Protein AF-A0AAW1S5P2-F1 (afdb_monomer)

Foldseek 3Di:
DVVVVVVCVVVVHDPVVDDDDPLQEDQDDPVCPVPPPDDDDPDDPDDDDRQDLVNSLVSLVVVVVVVCVVVVVDPDDDDDHAQSSQVSVQCVQVVPDDDDGQPVQWWWDKDWDQDPVRDTHDIDTDADPVRDTTTDHDD

Mean predicted aligned error: 8.78 Å

Radius of gyration: 16.58 Å; Cα contacts (8 Å, |Δi|>4): 132; chains: 1; bounding box: 36×37×50 Å

Secondary structure (DSSP, 8-state):
-HHHHHHHHHTT--GGG----GGGSPP--GGGTTT--PPPPSS-----PPPPHHHHHHHHHHHHHHHHHHTTTSS-------HHHHHHHHHHH-TT-------TT-B--EE--B-TTS-B---EEPBPTTS-BS-B---

InterPro domains:
  IPR013078 Histidine phosphatase superfamily, clade-1 [PF00300] (41-94)
  IPR029033 Histidine phosphatase superfamily [G3DSA:3.40.50.1240] (1-127)
  IPR029033 Histidine phosphatase superfamily [SSF53254] (1-112)

Sequence (139 aa):
MQTALVIVRALSLPASVIEVDWSVCEVLSERFLAGSGRPAPQGSAAEWIPETLEDAHARYAAALEAIADRHAGCSCILVVTHGECVRRAVTRLEPRALVYEVRHCGWVAARREREPHGGWGLWQLGQAPDGACCISWAV

Solvent-accessible surface area (backbone atoms only — not comparable to full-atom values): 9107 Å² total; per-residue (Å²): 109,71,68,56,54,53,51,33,56,76,68,71,48,66,78,86,75,67,80,90,66,77,60,52,54,68,75,54,45,84,85,53,68,86,76,59,87,68,80,72,79,87,88,63,100,60,80,85,72,67,57,48,72,66,59,45,47,54,42,31,56,54,38,56,50,52,54,51,58,77,46,62,89,50,96,74,87,86,88,85,67,38,49,68,53,56,47,42,59,49,38,74,75,38,75,83,59,87,74,73,88,57,55,88,79,44,45,68,51,72,48,62,49,76,38,98,89,73,4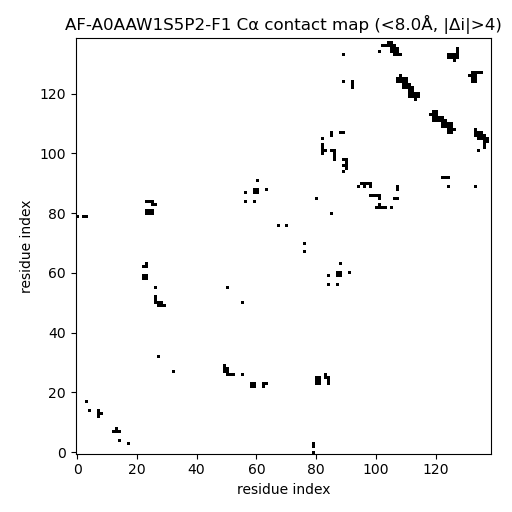6,76,47,72,74,41,75,36,67,40,97,87,68,47,80,36,69,50,63,86,131

Structure (mmCIF, N/CA/C/O backbone):
data_AF-A0AAW1S5P2-F1
#
_entry.id   AF-A0AAW1S5P2-F1
#
loop_
_atom_site.group_PDB
_atom_site.id
_atom_site.type_symbol
_atom_site.label_atom_id
_atom_site.label_alt_id
_atom_site.label_comp_id
_atom_site.label_asym_id
_atom_site.label_entity_id
_atom_site.label_seq_id
_atom_site.pdbx_PDB_ins_code
_atom_site.Cartn_x
_atom_site.Cartn_y
_atom_site.Cartn_z
_atom_site.occupancy
_atom_site.B_iso_or_equiv
_atom_site.auth_seq_id
_atom_site.auth_comp_id
_atom_site.auth_asym_id
_atom_site.auth_atom_id
_atom_site.pdbx_PDB_model_num
ATOM 1 N N . MET A 1 1 ? -9.462 3.598 -10.333 1.00 78.62 1 MET A N 1
ATOM 2 C CA . MET A 1 1 ? -10.633 4.489 -10.119 1.00 78.62 1 MET A CA 1
ATOM 3 C C . MET A 1 1 ? -11.942 3.725 -9.915 1.00 78.62 1 MET A C 1
ATOM 5 O O . MET A 1 1 ? -12.551 3.916 -8.873 1.00 78.62 1 MET A O 1
ATOM 9 N N . GLN A 1 2 ? -12.373 2.842 -10.830 1.00 86.19 2 GLN A N 1
ATOM 10 C CA . GLN A 1 2 ? -13.648 2.107 -10.683 1.00 86.19 2 GLN A CA 1
ATOM 11 C C . GLN A 1 2 ? -13.767 1.335 -9.355 1.00 86.19 2 GLN A C 1
ATOM 13 O O . GLN A 1 2 ? -14.768 1.486 -8.661 1.00 86.19 2 GLN A O 1
ATOM 18 N N . THR A 1 3 ? -12.726 0.600 -8.948 1.00 86.94 3 THR A N 1
ATOM 19 C CA . THR A 1 3 ? -12.701 -0.133 -7.668 1.00 86.94 3 THR A CA 1
ATOM 20 C C . THR A 1 3 ? -12.926 0.781 -6.459 1.00 86.94 3 THR A C 1
ATOM 22 O O . THR A 1 3 ? -13.739 0.466 -5.598 1.00 86.94 3 THR A O 1
ATOM 25 N N . ALA A 1 4 ? -12.281 1.953 -6.422 1.00 86.88 4 ALA A N 1
ATOM 26 C CA . ALA A 1 4 ? -12.450 2.918 -5.333 1.00 86.88 4 ALA A CA 1
ATOM 27 C C . ALA A 1 4 ? -13.894 3.444 -5.247 1.00 86.88 4 ALA A C 1
ATOM 29 O O . ALA A 1 4 ? -14.455 3.526 -4.159 1.00 86.88 4 ALA A O 1
ATOM 30 N N . LEU A 1 5 ? -14.527 3.727 -6.392 1.00 88.12 5 LEU A N 1
ATOM 31 C CA . LEU A 1 5 ? -15.925 4.168 -6.437 1.00 88.12 5 LEU A CA 1
ATOM 32 C C . LEU A 1 5 ? -16.893 3.090 -5.936 1.00 88.12 5 LEU A C 1
ATOM 34 O O . LEU A 1 5 ? -17.856 3.415 -5.242 1.00 88.12 5 LEU A O 1
ATOM 38 N N . VAL A 1 6 ? -16.648 1.820 -6.271 1.00 90.69 6 VAL A N 1
ATOM 39 C CA . VAL A 1 6 ? -17.455 0.695 -5.769 1.00 90.69 6 VAL A CA 1
ATOM 40 C C . VAL A 1 6 ? -17.334 0.582 -4.251 1.00 90.69 6 VAL A C 1
ATOM 42 O O . VAL A 1 6 ? -18.355 0.480 -3.577 1.00 90.69 6 VAL A O 1
ATOM 45 N N . ILE A 1 7 ? -16.118 0.673 -3.705 1.00 88.19 7 ILE A N 1
ATOM 46 C CA . ILE A 1 7 ? -15.879 0.594 -2.256 1.00 88.19 7 ILE A CA 1
ATOM 47 C C . ILE A 1 7 ? -16.556 1.754 -1.522 1.00 88.19 7 ILE A C 1
ATOM 49 O O . ILE A 1 7 ? -17.282 1.529 -0.559 1.00 88.19 7 ILE A O 1
ATOM 53 N N . VAL A 1 8 ? -16.376 2.989 -1.996 1.00 90.44 8 VAL A N 1
ATOM 54 C CA . VAL A 1 8 ? -16.996 4.177 -1.389 1.00 90.44 8 VAL A CA 1
ATOM 55 C C . VAL A 1 8 ? -18.519 4.061 -1.375 1.00 90.44 8 VAL A C 1
ATOM 57 O O . VAL A 1 8 ? -19.141 4.338 -0.351 1.00 90.44 8 VAL A O 1
ATOM 60 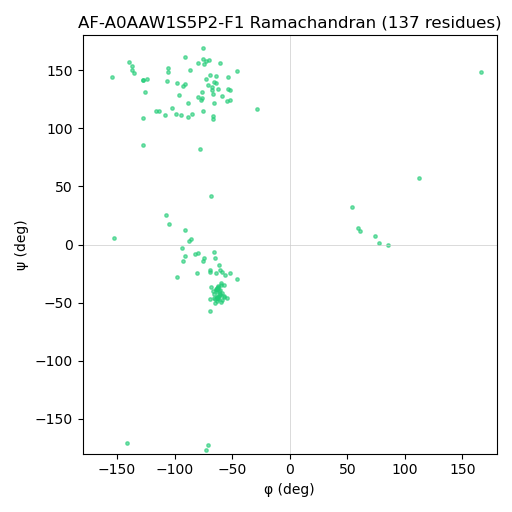N N . ARG A 1 9 ? -19.124 3.572 -2.466 1.00 91.25 9 ARG A N 1
ATOM 61 C CA . ARG A 1 9 ? -20.567 3.293 -2.519 1.00 91.25 9 ARG A CA 1
ATOM 62 C C . ARG A 1 9 ? -20.982 2.202 -1.535 1.00 91.25 9 ARG A C 1
ATOM 64 O O . ARG A 1 9 ? -21.959 2.391 -0.820 1.00 91.25 9 ARG A O 1
ATOM 71 N N . ALA A 1 10 ? -20.247 1.092 -1.476 1.00 91.44 10 ALA A N 1
ATOM 72 C CA . ALA A 1 10 ? -20.543 -0.017 -0.569 1.00 91.44 10 ALA A CA 1
ATOM 73 C C . ALA A 1 10 ? -20.463 0.398 0.910 1.00 91.44 10 ALA A C 1
ATOM 75 O O . ALA A 1 10 ? -21.271 -0.046 1.720 1.00 91.44 10 ALA A O 1
ATOM 76 N N . LEU A 1 11 ? -19.531 1.291 1.251 1.00 89.56 11 LEU A N 1
ATOM 77 C CA . LEU A 1 11 ? -19.353 1.827 2.603 1.00 89.56 11 LEU A CA 1
ATOM 78 C C . LEU A 1 11 ? -20.223 3.058 2.897 1.00 89.56 11 LEU A C 1
ATOM 80 O O . LEU A 1 11 ? -20.118 3.627 3.979 1.00 89.56 11 LEU A O 1
ATOM 84 N N . SER A 1 12 ? -21.077 3.481 1.956 1.00 93.25 12 SER A N 1
ATOM 85 C CA . SER A 1 12 ? -21.913 4.686 2.086 1.00 93.25 12 SER A CA 1
ATOM 86 C C . SER A 1 12 ? -21.111 5.956 2.414 1.00 93.25 12 SER A C 1
ATOM 88 O O . SER A 1 12 ? -21.589 6.853 3.107 1.00 93.25 12 SER A O 1
ATOM 90 N N . LEU A 1 13 ? -19.878 6.035 1.910 1.00 87.88 13 LEU A N 1
ATOM 91 C CA . LEU A 1 13 ? -19.004 7.193 2.060 1.00 87.88 13 LEU A CA 1
ATOM 92 C C . LEU A 1 13 ? -19.272 8.216 0.939 1.00 87.88 13 LEU A C 1
ATOM 94 O O . LEU A 1 13 ? -19.648 7.834 -0.174 1.00 87.88 13 LEU A O 1
ATOM 98 N N . PRO A 1 14 ? -19.071 9.524 1.180 1.00 87.19 14 PRO A N 1
ATOM 99 C CA . PRO A 1 14 ? -19.217 10.521 0.128 1.00 87.19 14 PRO A CA 1
ATOM 100 C C . PRO A 1 14 ? -18.042 10.445 -0.854 1.00 87.19 14 PRO A C 1
ATOM 102 O O . PRO A 1 14 ? -16.900 10.268 -0.449 1.00 87.19 14 PRO A O 1
ATOM 105 N N . ALA A 1 15 ? -18.287 10.643 -2.152 1.00 81.69 15 ALA A N 1
ATOM 106 C CA . ALA A 1 15 ? -17.230 10.582 -3.173 1.00 81.69 15 ALA A CA 1
ATOM 107 C C . ALA A 1 15 ? -16.101 11.612 -2.964 1.00 81.69 15 ALA A C 1
ATOM 109 O O . ALA A 1 15 ? -14.987 11.400 -3.434 1.00 81.69 15 ALA A O 1
ATOM 110 N N . SER A 1 16 ? -16.370 12.695 -2.227 1.00 82.50 16 SER A N 1
ATOM 111 C CA . SER A 1 16 ? -15.391 13.726 -1.867 1.00 82.50 16 SER A CA 1
ATOM 112 C C . SER A 1 16 ? -14.257 13.230 -0.967 1.00 82.50 16 SER A C 1
ATOM 114 O O . SER A 1 16 ? -13.294 13.961 -0.777 1.00 82.50 16 SER A O 1
ATOM 116 N N . VAL A 1 17 ? -14.352 12.019 -0.403 1.00 88.75 17 VAL A N 1
ATOM 117 C CA . VAL A 1 17 ? -13.258 11.409 0.377 1.00 88.75 17 VAL A CA 1
ATOM 118 C C . VAL A 1 17 ? -12.174 10.784 -0.502 1.00 88.75 17 VAL A C 1
ATOM 120 O O . VAL A 1 17 ? -11.161 10.329 0.019 1.00 88.75 17 VAL A O 1
ATOM 123 N N . ILE A 1 18 ? -12.387 10.710 -1.820 1.00 89.31 18 ILE A N 1
ATOM 124 C CA . ILE A 1 18 ? -11.416 10.132 -2.748 1.00 89.31 18 ILE A CA 1
ATOM 125 C C . ILE A 1 18 ? -10.397 11.203 -3.143 1.00 89.31 18 ILE A C 1
ATOM 127 O O . ILE A 1 18 ? -10.716 12.133 -3.883 1.00 89.31 18 ILE A O 1
ATOM 131 N N . GLU A 1 19 ? -9.153 11.016 -2.710 1.00 91.94 19 GLU A N 1
ATOM 132 C CA . GLU A 1 19 ? -7.980 11.727 -3.223 1.00 91.94 19 GLU A CA 1
ATOM 133 C C . GLU A 1 19 ? -7.267 10.856 -4.270 1.00 91.94 19 GLU A C 1
ATOM 135 O O . GLU A 1 19 ? -7.151 9.638 -4.111 1.00 91.94 19 GLU A O 1
ATOM 140 N N . VAL A 1 20 ? -6.800 11.469 -5.362 1.00 89.62 20 VAL A N 1
ATOM 141 C CA . VAL A 1 20 ? -6.005 10.782 -6.390 1.00 89.62 20 VAL A CA 1
ATOM 142 C C . VAL A 1 20 ? -4.539 11.146 -6.207 1.00 89.62 20 VAL A C 1
ATOM 144 O O . VAL A 1 20 ? -4.164 12.301 -6.396 1.00 89.62 20 VAL A O 1
ATOM 147 N N . ASP A 1 21 ? -3.710 10.146 -5.912 1.00 89.19 21 ASP A N 1
ATOM 148 C CA . ASP A 1 21 ? -2.259 10.295 -5.822 1.00 89.19 21 ASP A CA 1
ATOM 149 C C . ASP A 1 21 ? -1.568 9.495 -6.940 1.00 89.19 21 ASP A C 1
ATOM 151 O O . ASP A 1 21 ? -1.634 8.265 -7.004 1.00 89.19 21 ASP A O 1
ATOM 155 N N . TRP A 1 22 ? -0.895 10.201 -7.852 1.00 86.81 22 TRP A N 1
ATOM 156 C CA . TRP A 1 22 ? -0.225 9.596 -9.008 1.00 86.81 22 TRP A CA 1
ATOM 157 C C . TRP A 1 22 ? 1.076 8.864 -8.654 1.00 86.81 22 TRP A C 1
ATOM 159 O O . TRP A 1 22 ? 1.638 8.155 -9.497 1.00 86.81 22 TRP A O 1
ATOM 169 N N . SER A 1 23 ? 1.578 9.039 -7.429 1.00 87.50 23 SER A N 1
ATOM 170 C CA . SER A 1 23 ? 2.794 8.382 -6.948 1.00 87.50 23 SER A CA 1
ATOM 171 C C . SER A 1 23 ? 2.582 6.902 -6.614 1.00 87.50 23 SER A C 1
ATOM 173 O O . SER A 1 23 ? 3.556 6.156 -6.557 1.00 87.50 23 SER A O 1
ATOM 175 N N . VAL A 1 24 ? 1.331 6.438 -6.512 1.00 87.69 24 VAL A N 1
ATOM 176 C CA . VAL A 1 24 ? 0.973 5.017 -6.340 1.00 87.69 24 VAL A CA 1
ATOM 177 C C . VAL A 1 24 ? 0.417 4.378 -7.621 1.00 87.69 24 VAL A C 1
ATOM 179 O O . VAL A 1 24 ? -0.219 3.330 -7.568 1.00 87.69 24 VAL A O 1
ATOM 182 N N . CYS A 1 25 ? 0.624 4.982 -8.794 1.00 85.44 25 CYS A N 1
ATOM 183 C CA . CYS A 1 25 ? 0.199 4.395 -10.071 1.00 85.44 25 CYS A CA 1
ATOM 184 C C . CYS A 1 25 ? 1.097 3.238 -10.538 1.00 85.44 25 CYS A C 1
ATOM 186 O O . CYS A 1 25 ? 2.258 3.144 -10.130 1.00 85.44 25 CYS A O 1
ATOM 188 N N . GLU A 1 26 ? 0.558 2.396 -11.430 1.00 81.62 26 GLU A N 1
ATOM 189 C CA . GLU A 1 26 ? 1.263 1.290 -12.099 1.00 81.62 26 GLU A CA 1
ATOM 190 C C . GLU A 1 26 ? 2.634 1.726 -12.632 1.00 81.62 26 GLU A C 1
ATOM 192 O O . GLU A 1 26 ? 2.825 2.886 -13.019 1.00 81.62 26 GLU A O 1
ATOM 197 N N . VAL A 1 27 ? 3.566 0.774 -12.666 1.00 77.62 27 VAL A N 1
ATOM 198 C CA . VAL A 1 27 ? 4.851 0.922 -13.348 1.00 77.62 27 VAL A CA 1
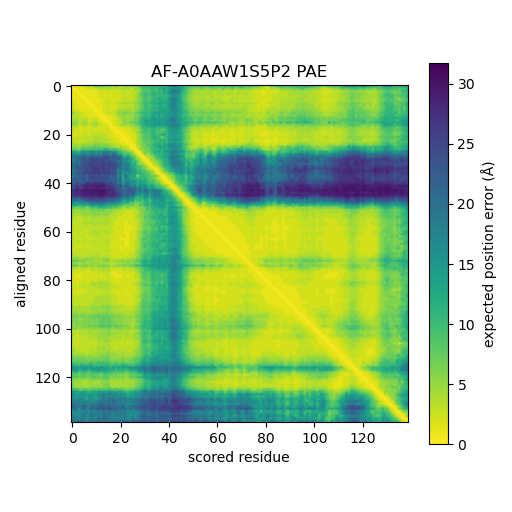ATOM 199 C C . VAL A 1 27 ? 4.577 1.318 -14.791 1.00 77.62 27 VAL A C 1
ATOM 201 O O . VAL A 1 27 ? 3.853 0.629 -15.520 1.00 77.62 27 VAL A O 1
ATOM 204 N N . LEU A 1 28 ? 5.140 2.446 -15.206 1.00 65.00 28 LEU A N 1
ATOM 205 C CA . LEU A 1 28 ? 4.965 2.942 -16.563 1.00 65.00 28 LEU A CA 1
ATOM 206 C C . LEU A 1 28 ? 5.881 2.152 -17.503 1.00 65.00 28 LEU A C 1
ATOM 208 O O . LEU A 1 28 ? 6.976 2.586 -17.844 1.00 65.00 28 LEU A O 1
ATOM 212 N N . SER A 1 29 ? 5.426 0.968 -17.910 1.00 57.03 29 SER A N 1
ATOM 213 C CA . SER A 1 29 ? 6.037 0.219 -19.011 1.00 57.03 29 SER A CA 1
ATOM 214 C C . SER A 1 29 ? 5.574 0.774 -20.363 1.00 57.03 29 SER A C 1
ATOM 216 O O . SER A 1 29 ? 4.490 1.357 -20.466 1.00 57.03 29 SER A O 1
ATOM 218 N N . GLU A 1 30 ? 6.367 0.559 -21.419 1.00 50.75 30 GLU A N 1
ATOM 219 C CA . GLU A 1 30 ? 6.100 1.015 -22.800 1.00 50.75 30 GLU A CA 1
ATOM 220 C C . GLU A 1 30 ? 4.654 0.761 -23.276 1.00 50.75 30 GLU A C 1
ATOM 222 O O . GLU A 1 30 ? 4.093 1.537 -24.049 1.00 50.75 30 GLU A O 1
ATOM 227 N N . ARG A 1 31 ? 4.003 -0.295 -22.769 1.00 48.66 31 ARG A N 1
ATOM 228 C CA . ARG A 1 31 ? 2.637 -0.700 -23.140 1.00 48.66 31 ARG A CA 1
ATOM 229 C C . ARG A 1 31 ? 1.532 0.256 -22.674 1.00 48.66 31 ARG A C 1
ATOM 231 O O . ARG A 1 31 ? 0.453 0.235 -23.258 1.00 48.66 31 ARG A O 1
ATOM 238 N N . PHE A 1 32 ? 1.762 1.082 -21.652 1.00 49.00 32 PHE A N 1
ATOM 239 C CA . PHE A 1 32 ? 0.723 1.940 -21.058 1.00 49.00 32 PHE A CA 1
ATOM 240 C C . PHE A 1 32 ? 0.641 3.350 -21.660 1.00 49.00 32 PHE A C 1
ATOM 242 O O . PHE A 1 32 ? -0.341 4.065 -21.442 1.00 49.00 32 PHE A O 1
ATOM 249 N N . LEU A 1 33 ? 1.643 3.784 -22.424 1.00 51.00 33 LEU A N 1
ATOM 250 C CA . LEU A 1 33 ? 1.696 5.158 -22.929 1.00 51.00 33 LEU A CA 1
ATOM 251 C C . LEU A 1 33 ? 0.835 5.412 -24.163 1.00 51.00 33 LEU A C 1
ATOM 253 O O . LEU A 1 33 ? 0.371 6.533 -24.348 1.00 51.00 33 LEU A O 1
ATOM 257 N N . ALA A 1 34 ? 0.538 4.385 -24.959 1.00 49.03 34 ALA A N 1
ATOM 258 C CA . ALA A 1 34 ? -0.273 4.548 -26.164 1.00 49.03 34 ALA A CA 1
ATOM 259 C C . ALA A 1 34 ? -1.739 4.964 -25.886 1.00 49.03 34 ALA A C 1
ATOM 261 O O . ALA A 1 34 ? -2.464 5.260 -26.831 1.00 49.03 34 ALA A O 1
ATOM 262 N N . GLY A 1 35 ? -2.191 5.013 -24.621 1.00 48.22 35 GLY A N 1
ATOM 263 C CA . GLY A 1 35 ? -3.586 5.342 -24.295 1.00 48.22 35 GLY A CA 1
ATOM 264 C C . GLY A 1 35 ? -3.876 5.997 -22.937 1.00 48.22 35 GLY A C 1
ATOM 265 O O . GLY A 1 35 ? -5.047 6.158 -22.610 1.00 48.22 35 GLY A O 1
ATOM 266 N N . SER A 1 36 ? -2.877 6.367 -22.123 1.00 53.28 36 SER A N 1
ATOM 267 C CA . SER A 1 36 ? -3.117 6.739 -20.710 1.00 53.28 36 SER A CA 1
ATOM 268 C C . SER A 1 36 ? -3.382 8.224 -20.423 1.00 53.28 36 SER A C 1
ATOM 270 O O . SER A 1 36 ? -3.780 8.544 -19.305 1.00 53.28 36 SER A O 1
ATOM 272 N N . GLY A 1 37 ? -3.193 9.140 -21.382 1.00 54.34 37 GLY A N 1
ATOM 273 C CA . GLY A 1 37 ? -3.543 10.565 -21.216 1.00 54.34 37 GLY A CA 1
ATOM 274 C C . GLY A 1 37 ? -2.835 11.297 -20.060 1.00 54.34 37 GLY A C 1
ATOM 275 O O . GLY A 1 37 ? -3.264 12.384 -19.674 1.00 54.34 37 GLY A O 1
ATOM 276 N N . ARG A 1 38 ? -1.770 10.722 -19.484 1.00 54.31 38 ARG A N 1
ATOM 277 C CA . ARG A 1 38 ? -1.004 11.328 -18.387 1.00 54.31 38 ARG A CA 1
ATOM 278 C C . ARG A 1 38 ? -0.103 12.440 -18.947 1.00 54.31 38 ARG A C 1
ATOM 280 O O . ARG A 1 38 ? 0.607 12.187 -19.920 1.00 54.31 38 ARG A O 1
ATOM 287 N N . PRO A 1 39 ? -0.086 13.649 -18.357 1.00 51.44 39 PRO A N 1
ATOM 288 C CA . PRO A 1 39 ? 0.871 14.671 -18.754 1.00 51.44 39 PRO A CA 1
ATOM 289 C C . PRO A 1 39 ? 2.291 14.170 -18.481 1.00 51.44 39 PRO A C 1
ATOM 291 O O . PRO A 1 39 ? 2.564 13.611 -17.414 1.00 51.44 39 PRO A O 1
ATOM 294 N N . ALA A 1 40 ? 3.180 14.352 -19.460 1.00 49.59 40 ALA A N 1
ATOM 295 C CA . ALA A 1 40 ? 4.598 14.063 -19.298 1.00 49.59 40 ALA A CA 1
ATOM 296 C C . ALA A 1 40 ? 5.138 14.804 -18.059 1.00 49.59 40 ALA A C 1
ATOM 298 O O . ALA A 1 40 ? 4.678 15.920 -17.779 1.00 49.59 40 ALA A O 1
ATOM 299 N N . PRO A 1 41 ? 6.082 14.213 -17.303 1.00 48.59 41 PRO A N 1
ATOM 300 C CA . PRO A 1 41 ? 6.741 14.928 -16.218 1.00 48.59 41 PRO A CA 1
ATOM 301 C C . PRO A 1 41 ? 7.288 16.259 -16.756 1.00 48.59 41 PRO A C 1
ATOM 303 O O . PRO A 1 41 ? 7.973 16.301 -17.778 1.00 48.59 41 PRO A O 1
ATOM 306 N N . GLN A 1 42 ? 6.891 17.366 -16.124 1.00 41.22 42 GLN A N 1
ATOM 307 C CA . GLN A 1 42 ? 7.222 18.705 -16.601 1.00 41.22 42 GLN A CA 1
ATOM 308 C C . GLN A 1 42 ? 8.732 18.934 -16.503 1.00 41.22 42 GLN A C 1
ATOM 310 O O . GLN A 1 42 ? 9.292 18.886 -15.411 1.00 41.22 42 GLN A O 1
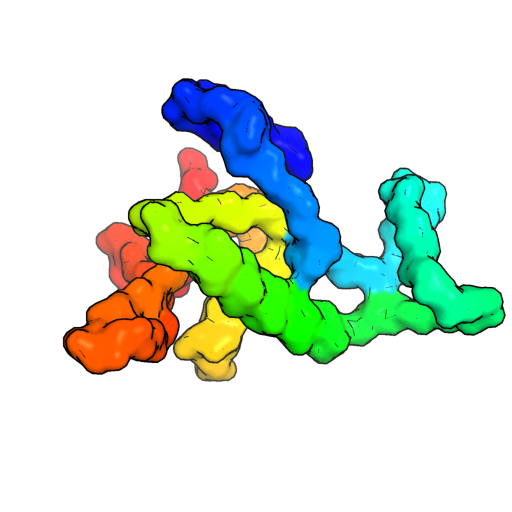ATOM 315 N N . GLY A 1 43 ? 9.365 19.237 -17.640 1.00 39.72 43 GLY A N 1
ATOM 316 C CA . GLY A 1 43 ? 10.748 19.713 -17.681 1.00 39.72 43 GLY A CA 1
ATOM 317 C C . GLY A 1 43 ? 11.749 18.757 -18.320 1.00 39.72 43 GLY A C 1
ATOM 318 O O . GLY A 1 43 ? 12.735 18.396 -17.693 1.00 39.72 43 GLY A O 1
ATOM 319 N N . SER A 1 44 ? 11.524 18.365 -19.571 1.00 39.44 44 SER A N 1
ATOM 320 C CA . SER A 1 44 ? 12.538 18.306 -20.639 1.00 39.44 44 SER A CA 1
ATOM 321 C C . SER A 1 44 ? 11.983 17.503 -21.810 1.00 39.44 44 SER A C 1
ATOM 323 O O . SER A 1 44 ? 11.226 16.555 -21.631 1.00 39.44 44 SER A O 1
ATOM 325 N N . ALA A 1 45 ? 12.402 17.853 -23.023 1.00 43.72 45 ALA A N 1
ATOM 326 C CA . ALA A 1 45 ? 12.359 16.962 -24.179 1.00 43.72 45 ALA A CA 1
ATOM 327 C C . ALA A 1 45 ? 13.369 15.800 -24.009 1.00 43.72 45 ALA A C 1
ATOM 329 O O . ALA A 1 45 ? 14.120 15.489 -24.930 1.00 43.72 45 ALA A O 1
ATOM 330 N N . ALA A 1 46 ? 13.455 15.229 -22.804 1.00 44.69 46 ALA A N 1
ATOM 331 C CA . ALA A 1 46 ? 14.248 14.054 -22.523 1.00 44.69 46 ALA A CA 1
ATOM 332 C C . ALA A 1 46 ? 13.451 12.842 -22.988 1.00 44.69 46 ALA A C 1
ATOM 334 O O . ALA A 1 46 ? 12.279 12.671 -22.649 1.00 44.69 46 ALA A O 1
ATOM 335 N N . GLU A 1 47 ? 14.116 12.046 -23.810 1.00 51.03 47 GLU A N 1
ATOM 336 C CA . GLU A 1 47 ? 13.810 10.655 -24.096 1.00 51.03 47 GLU A CA 1
ATOM 337 C C . GLU A 1 47 ? 13.126 10.003 -22.887 1.00 51.03 47 GLU A C 1
ATOM 339 O O . GLU A 1 47 ? 13.666 9.974 -21.781 1.00 51.03 47 GLU A O 1
ATOM 344 N N . TRP A 1 48 ? 11.875 9.586 -23.073 1.00 55.59 48 TRP A N 1
ATOM 345 C CA . TRP A 1 48 ? 11.114 8.949 -22.012 1.00 55.59 48 TRP A CA 1
ATOM 346 C C . TRP A 1 48 ? 11.775 7.605 -21.699 1.00 55.59 48 TRP A C 1
ATOM 348 O O . TRP A 1 48 ? 11.754 6.698 -22.528 1.00 55.59 48 TRP A O 1
ATOM 358 N N . ILE A 1 49 ? 12.389 7.496 -20.521 1.00 61.56 49 ILE A N 1
ATOM 359 C CA . ILE A 1 49 ? 13.010 6.259 -20.049 1.00 61.56 49 ILE A CA 1
ATOM 360 C C . ILE A 1 49 ? 11.924 5.457 -19.316 1.00 61.56 49 ILE A C 1
ATOM 362 O O . ILE A 1 49 ? 11.350 5.984 -18.355 1.00 61.56 49 ILE A O 1
ATOM 366 N N . PRO A 1 50 ? 11.616 4.215 -19.745 1.00 75.06 50 PRO A N 1
ATOM 367 C CA . PRO A 1 50 ? 10.723 3.333 -19.007 1.00 75.06 50 PRO A CA 1
ATOM 368 C C . PRO A 1 50 ? 11.167 3.226 -17.550 1.00 75.06 50 PRO A C 1
ATOM 370 O O . PRO A 1 50 ? 12.347 3.024 -17.264 1.00 75.06 50 PRO A O 1
ATOM 373 N N . GLU A 1 51 ? 10.221 3.353 -16.627 1.00 82.56 51 GLU A N 1
ATOM 374 C CA . GLU A 1 51 ? 10.531 3.235 -15.208 1.00 82.56 51 GLU A CA 1
ATOM 375 C C . GLU A 1 51 ? 10.958 1.799 -14.887 1.00 82.56 51 GLU A C 1
ATOM 377 O O . GLU A 1 51 ? 10.265 0.837 -15.242 1.00 82.56 51 GLU A O 1
ATOM 382 N N . THR A 1 52 ? 12.094 1.641 -14.208 1.00 87.31 52 THR A N 1
ATOM 383 C CA . THR A 1 52 ? 12.521 0.322 -13.740 1.00 87.31 52 THR A CA 1
ATOM 384 C C . THR A 1 52 ? 11.648 -0.139 -12.569 1.00 87.31 52 THR A C 1
ATOM 386 O O . THR A 1 52 ? 11.045 0.662 -11.854 1.00 87.31 52 THR A O 1
ATOM 389 N N . LEU A 1 53 ? 11.586 -1.453 -12.324 1.00 86.06 53 LEU A N 1
ATOM 390 C CA . LEU A 1 53 ? 10.879 -1.970 -11.144 1.00 86.06 53 LEU A CA 1
ATOM 391 C C . LEU A 1 53 ? 11.467 -1.421 -9.837 1.00 86.06 53 LEU A C 1
ATOM 393 O O . LEU A 1 53 ? 10.721 -1.158 -8.898 1.00 86.06 53 LEU A O 1
ATOM 397 N N . GLU A 1 54 ? 12.784 -1.221 -9.789 1.00 88.25 54 GLU A N 1
ATOM 398 C CA . GLU A 1 54 ? 13.478 -0.671 -8.625 1.00 88.25 54 GLU A CA 1
ATOM 399 C C . GLU A 1 54 ? 13.066 0.784 -8.355 1.00 88.25 54 GLU A C 1
ATOM 401 O O . GLU A 1 54 ? 12.694 1.116 -7.225 1.00 88.25 54 GLU A O 1
ATOM 406 N N . ASP A 1 55 ? 13.020 1.621 -9.395 1.00 89.88 55 ASP A N 1
ATOM 407 C CA . ASP A 1 55 ? 12.566 3.013 -9.286 1.00 89.88 55 ASP A CA 1
ATOM 408 C C . ASP A 1 55 ? 11.107 3.089 -8.829 1.00 89.88 55 ASP A C 1
ATOM 410 O O . ASP A 1 55 ? 10.765 3.836 -7.904 1.00 89.88 55 ASP A O 1
ATOM 414 N N . ALA A 1 56 ? 10.245 2.251 -9.413 1.00 90.56 56 ALA A N 1
ATOM 415 C CA . ALA A 1 56 ? 8.852 2.160 -9.006 1.00 90.56 56 ALA A CA 1
ATOM 416 C C . ALA A 1 56 ? 8.726 1.739 -7.534 1.00 90.56 56 ALA A C 1
ATOM 418 O O . ALA A 1 56 ? 7.950 2.322 -6.778 1.00 90.56 56 ALA A O 1
ATOM 419 N N . HIS A 1 57 ? 9.519 0.761 -7.087 1.00 91.50 57 HIS A N 1
ATOM 420 C CA . HIS A 1 57 ? 9.530 0.286 -5.701 1.00 91.50 57 HIS A CA 1
ATOM 421 C C . HIS A 1 57 ? 9.997 1.347 -4.706 1.00 91.50 57 HIS A C 1
ATOM 423 O O . HIS A 1 57 ? 9.450 1.426 -3.597 1.00 91.50 57 HIS A O 1
ATOM 429 N N . ALA A 1 58 ? 10.995 2.151 -5.074 1.00 91.50 58 ALA A N 1
ATOM 430 C CA . ALA A 1 58 ? 11.447 3.286 -4.278 1.00 91.50 58 ALA A CA 1
ATOM 431 C C . ALA A 1 58 ? 10.349 4.355 -4.183 1.00 91.50 58 ALA A C 1
ATOM 433 O O . ALA A 1 58 ? 9.999 4.791 -3.080 1.00 91.50 58 ALA A O 1
ATOM 434 N N . ARG A 1 59 ? 9.725 4.695 -5.318 1.00 94.06 59 ARG A N 1
ATOM 435 C CA . ARG A 1 59 ? 8.597 5.630 -5.389 1.00 94.06 59 ARG A CA 1
ATOM 436 C C . ARG A 1 59 ? 7.416 5.169 -4.539 1.00 94.06 59 ARG A C 1
ATOM 438 O O . ARG A 1 59 ? 6.906 5.963 -3.757 1.00 94.06 59 ARG A O 1
ATOM 445 N N . TYR A 1 60 ? 7.009 3.904 -4.631 1.00 94.38 60 TYR A N 1
ATOM 446 C CA . TYR A 1 60 ? 5.912 3.355 -3.827 1.00 94.38 60 TYR A CA 1
ATOM 447 C C . TYR A 1 60 ? 6.192 3.432 -2.330 1.00 94.38 60 TYR A C 1
ATOM 449 O O . TYR A 1 60 ? 5.315 3.815 -1.560 1.00 94.38 60 TYR A O 1
ATOM 457 N N . ALA A 1 61 ? 7.412 3.0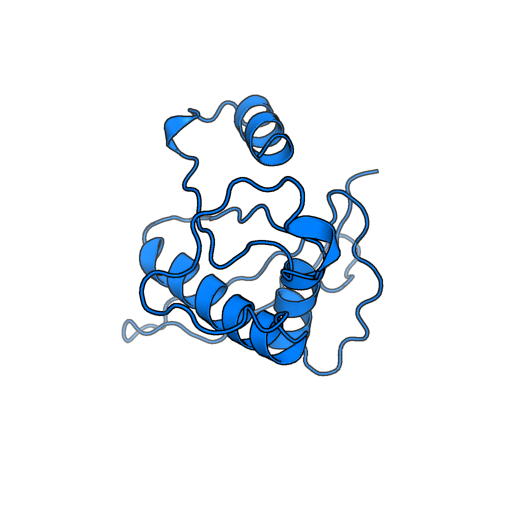97 -1.902 1.00 91.88 61 ALA A N 1
ATOM 458 C CA . ALA A 1 61 ? 7.771 3.157 -0.489 1.00 91.88 61 ALA A CA 1
ATOM 459 C C . ALA A 1 61 ? 7.672 4.589 0.059 1.00 91.88 61 ALA A C 1
ATOM 461 O O . ALA A 1 61 ? 7.063 4.792 1.111 1.00 91.88 61 ALA A O 1
ATOM 462 N N . ALA A 1 62 ? 8.210 5.568 -0.675 1.00 93.12 62 ALA A N 1
ATOM 463 C CA . ALA A 1 62 ? 8.135 6.979 -0.306 1.00 93.12 62 ALA A CA 1
ATOM 464 C C . ALA A 1 62 ? 6.692 7.514 -0.342 1.00 93.12 62 ALA A C 1
ATOM 466 O O . ALA A 1 62 ? 6.265 8.210 0.576 1.00 93.12 62 ALA A O 1
ATOM 467 N N . ALA A 1 63 ? 5.927 7.146 -1.371 1.00 94.25 63 ALA A N 1
ATOM 468 C CA . ALA A 1 63 ? 4.535 7.541 -1.545 1.00 94.25 63 ALA A CA 1
ATOM 469 C C . ALA A 1 63 ? 3.650 7.077 -0.385 1.00 94.25 63 ALA A C 1
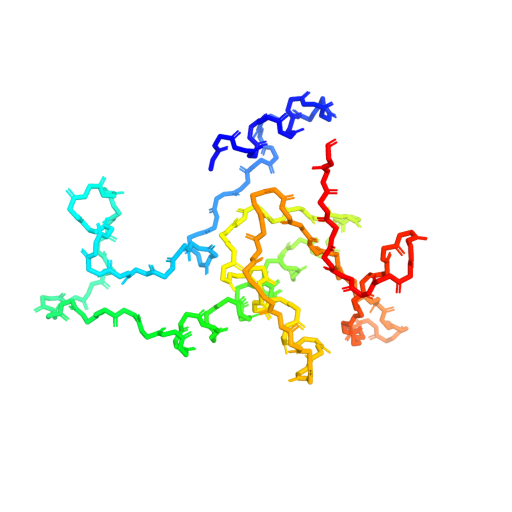ATOM 471 O O . ALA A 1 63 ? 2.919 7.877 0.192 1.00 94.25 63 ALA A O 1
ATOM 472 N N . LEU A 1 64 ? 3.736 5.796 -0.018 1.00 93.50 64 LEU A N 1
ATOM 473 C CA . LEU A 1 64 ? 2.931 5.227 1.063 1.00 93.50 64 LEU A CA 1
ATOM 474 C C . LEU A 1 64 ? 3.241 5.890 2.411 1.00 93.50 64 LEU A C 1
ATOM 476 O O . LEU A 1 64 ? 2.318 6.137 3.184 1.00 93.50 64 LEU A O 1
ATOM 480 N N . GLU A 1 65 ? 4.509 6.225 2.671 1.00 92.62 65 GLU A N 1
ATOM 481 C CA . GLU A 1 65 ? 4.882 6.985 3.870 1.00 92.62 65 GLU A CA 1
ATOM 482 C C . GLU A 1 65 ? 4.278 8.391 3.850 1.00 92.62 65 GLU A C 1
ATOM 484 O O . GLU A 1 65 ? 3.596 8.788 4.793 1.00 92.62 65 GLU A O 1
ATOM 489 N N . ALA A 1 66 ? 4.456 9.115 2.742 1.00 93.38 66 ALA A N 1
ATOM 490 C CA . ALA A 1 66 ? 3.960 10.476 2.600 1.00 93.38 66 ALA A CA 1
ATOM 491 C C . ALA A 1 66 ? 2.430 10.547 2.710 1.00 93.38 66 ALA A C 1
ATOM 493 O O . ALA A 1 66 ? 1.905 11.455 3.347 1.00 93.38 66 ALA A O 1
ATOM 494 N N . ILE A 1 67 ? 1.703 9.591 2.126 1.00 93.38 67 ILE A N 1
ATOM 495 C CA . ILE A 1 67 ? 0.242 9.495 2.254 1.00 93.38 67 ILE A CA 1
ATOM 496 C C . ILE A 1 67 ? -0.137 9.267 3.725 1.00 93.38 67 ILE A C 1
ATOM 498 O O . ILE A 1 67 ? -1.003 9.966 4.253 1.00 93.38 67 ILE A O 1
ATOM 502 N N . ALA A 1 68 ? 0.529 8.340 4.417 1.00 91.56 68 ALA A N 1
ATOM 503 C CA . ALA A 1 68 ? 0.265 8.082 5.831 1.00 91.56 68 ALA A CA 1
ATOM 504 C C . ALA A 1 68 ? 0.547 9.305 6.723 1.00 91.56 68 ALA A C 1
ATOM 506 O O . ALA A 1 68 ? -0.189 9.549 7.680 1.00 91.56 68 ALA A O 1
ATOM 507 N N . ASP A 1 69 ? 1.585 10.084 6.413 1.00 92.06 69 ASP A N 1
ATOM 508 C CA . ASP A 1 69 ? 1.913 11.326 7.118 1.00 92.06 69 ASP A CA 1
ATOM 509 C C . ASP A 1 69 ? 0.881 12.429 6.851 1.00 92.06 69 ASP A C 1
ATOM 511 O O . ASP A 1 69 ? 0.392 13.052 7.797 1.00 92.06 69 ASP A O 1
ATOM 515 N N . ARG A 1 70 ? 0.490 12.643 5.585 1.00 93.62 70 ARG A N 1
ATOM 516 C CA . ARG A 1 70 ? -0.524 13.647 5.207 1.00 93.62 70 ARG A CA 1
ATOM 517 C C . ARG A 1 70 ? -1.874 13.394 5.875 1.00 93.62 70 ARG A C 1
ATOM 519 O O . ARG A 1 70 ? -2.569 14.347 6.221 1.00 93.62 70 ARG A O 1
ATOM 526 N N . HIS A 1 71 ? -2.227 12.128 6.091 1.00 91.06 71 HIS A N 1
ATOM 527 C CA . HIS A 1 71 ? -3.491 11.718 6.705 1.00 91.06 71 HIS A CA 1
ATOM 528 C C . HIS A 1 71 ? -3.330 11.196 8.140 1.00 91.06 71 HIS A C 1
ATOM 530 O O . HIS A 1 71 ? -4.183 10.462 8.632 1.00 91.06 71 HIS A O 1
ATOM 536 N N . ALA A 1 72 ? -2.280 11.619 8.850 1.00 87.06 72 ALA A N 1
ATOM 537 C CA . ALA A 1 72 ? -2.001 11.259 10.243 1.00 87.06 72 ALA A CA 1
ATOM 538 C C . ALA A 1 72 ? -3.169 11.488 11.229 1.00 87.06 72 ALA A C 1
ATOM 540 O O . ALA A 1 72 ? -3.210 10.868 12.291 1.00 87.06 72 ALA A O 1
ATOM 541 N N . GLY A 1 73 ? -4.097 12.397 10.909 1.00 85.25 73 GLY A N 1
ATOM 542 C CA . GLY A 1 73 ? -5.296 12.670 11.709 1.00 85.25 73 GLY A CA 1
ATOM 543 C C . GLY A 1 73 ? -6.465 11.707 11.463 1.00 85.25 73 GLY A C 1
ATOM 544 O O . GLY A 1 73 ? -7.460 11.767 12.182 1.00 85.25 73 GLY A O 1
ATOM 545 N N . CYS A 1 74 ? -6.375 10.835 10.459 1.00 85.69 74 CYS A N 1
ATOM 546 C CA . CYS A 1 74 ? -7.402 9.853 10.134 1.00 85.69 74 CYS A CA 1
ATOM 547 C C . CYS A 1 74 ? -7.143 8.539 10.881 1.00 85.69 74 CYS A C 1
ATOM 549 O O . CYS A 1 74 ? -6.017 8.054 10.935 1.00 85.69 74 CYS A O 1
ATOM 551 N N . SER A 1 75 ? -8.197 7.913 11.411 1.00 80.81 75 SER A N 1
ATOM 552 C CA . SER A 1 75 ? -8.079 6.606 12.078 1.00 80.81 75 SER A CA 1
ATOM 553 C C . SER A 1 75 ? -7.762 5.461 11.111 1.00 80.81 75 SER A C 1
ATOM 555 O O . SER A 1 75 ? -7.250 4.428 11.529 1.00 80.81 75 SER A O 1
ATOM 557 N N . CYS A 1 76 ? -8.099 5.618 9.829 1.00 85.62 76 CYS A N 1
ATOM 558 C CA . CYS A 1 76 ? -7.838 4.638 8.784 1.00 85.62 76 CYS A CA 1
ATOM 559 C C . CYS A 1 76 ? -7.758 5.337 7.424 1.00 85.62 76 CYS A C 1
ATOM 561 O O . CYS A 1 76 ? -8.509 6.281 7.165 1.00 8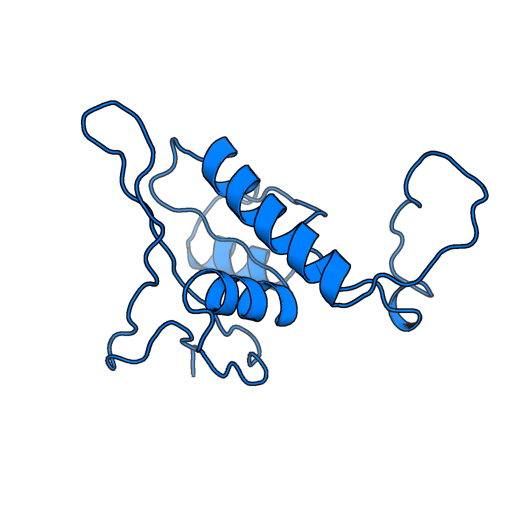5.62 76 CYS A O 1
ATOM 563 N N . ILE A 1 77 ? -6.875 4.843 6.559 1.00 91.00 77 ILE A N 1
ATOM 564 C CA . ILE A 1 77 ? -6.771 5.237 5.155 1.00 91.00 77 ILE A CA 1
ATOM 565 C C . ILE A 1 77 ? -6.809 3.989 4.278 1.00 91.00 77 ILE A C 1
ATOM 567 O O . ILE A 1 77 ? -6.229 2.960 4.622 1.00 91.00 77 ILE A O 1
ATOM 571 N N . LEU A 1 78 ? -7.480 4.085 3.132 1.00 91.69 78 LEU A N 1
ATOM 572 C CA . LEU A 1 78 ? -7.510 3.025 2.132 1.00 91.69 78 LEU A CA 1
ATOM 573 C C . LEU A 1 78 ? -6.849 3.520 0.849 1.00 91.69 78 LEU A C 1
ATOM 575 O O . LEU A 1 78 ? -7.368 4.412 0.181 1.00 91.69 78 LEU A O 1
ATOM 579 N N . VAL A 1 79 ? -5.729 2.900 0.486 1.00 92.81 79 VAL A N 1
ATOM 580 C CA . VAL A 1 79 ? -5.023 3.185 -0.765 1.00 92.81 79 VAL A CA 1
ATOM 581 C C . VAL A 1 79 ? -5.405 2.130 -1.797 1.00 92.81 79 VAL A C 1
ATOM 583 O O . VAL A 1 79 ? -5.061 0.958 -1.661 1.00 92.81 79 VAL A O 1
ATOM 586 N N . VAL A 1 80 ? -6.121 2.542 -2.844 1.00 92.56 80 VAL A N 1
ATOM 587 C CA . VAL A 1 80 ? -6.479 1.665 -3.968 1.00 92.56 80 VAL A CA 1
ATOM 588 C C . VAL A 1 80 ? -5.442 1.834 -5.073 1.00 92.56 80 VAL A C 1
ATOM 590 O O . VAL A 1 80 ? -5.375 2.880 -5.715 1.00 92.56 80 VAL A O 1
ATOM 593 N N . THR A 1 81 ? -4.642 0.796 -5.296 1.00 93.25 81 THR A N 1
ATOM 594 C CA . THR A 1 81 ? -3.487 0.808 -6.205 1.00 93.25 81 THR A CA 1
ATOM 595 C C . THR A 1 81 ? -3.376 -0.520 -6.975 1.00 93.25 81 THR A C 1
ATOM 597 O O . THR A 1 81 ? -4.298 -1.336 -6.971 1.00 93.25 81 THR A O 1
ATOM 600 N N . HIS A 1 82 ? -2.269 -0.707 -7.683 1.00 90.81 82 HIS A N 1
ATOM 601 C CA . HIS A 1 82 ? -1.941 -1.851 -8.519 1.00 90.81 82 HIS A CA 1
ATOM 602 C C . HIS A 1 82 ? -1.193 -2.927 -7.726 1.00 90.81 82 HIS A C 1
ATOM 604 O O . HIS A 1 82 ? -0.603 -2.652 -6.675 1.00 90.81 82 HIS A O 1
ATOM 610 N N . GLY A 1 83 ? -1.183 -4.156 -8.252 1.00 90.88 83 GLY A N 1
ATOM 611 C CA . GLY A 1 83 ? -0.613 -5.320 -7.567 1.00 90.88 83 GLY A CA 1
ATOM 612 C C . GLY A 1 83 ? 0.859 -5.148 -7.177 1.00 90.88 83 GLY A C 1
ATOM 613 O O . GLY A 1 83 ? 1.255 -5.583 -6.098 1.00 90.88 83 GLY A O 1
ATOM 614 N N . GLU A 1 84 ? 1.654 -4.448 -7.993 1.00 91.25 84 GLU A N 1
ATOM 615 C CA . GLU A 1 84 ? 3.072 -4.207 -7.700 1.00 91.25 84 GLU A CA 1
ATOM 616 C C . GLU A 1 84 ? 3.279 -3.300 -6.479 1.00 91.25 84 GLU A C 1
ATOM 618 O O . GLU A 1 84 ? 4.130 -3.571 -5.633 1.00 91.25 84 GLU A O 1
ATOM 623 N N . CYS A 1 85 ? 2.461 -2.255 -6.328 1.00 92.56 85 CYS A N 1
ATOM 624 C CA . CYS A 1 85 ? 2.525 -1.381 -5.158 1.00 92.56 85 CYS A CA 1
ATOM 625 C C . CYS A 1 85 ? 2.074 -2.122 -3.888 1.00 92.56 85 CYS A C 1
ATOM 627 O O . CYS A 1 85 ? 2.668 -1.938 -2.826 1.00 92.56 85 CYS A O 1
ATOM 629 N N . VAL A 1 86 ? 1.071 -3.005 -3.993 1.00 92.25 86 VAL A N 1
ATOM 630 C CA . VAL A 1 86 ? 0.646 -3.879 -2.883 1.00 92.25 86 VAL A CA 1
ATOM 631 C C . VAL A 1 86 ? 1.773 -4.836 -2.484 1.00 92.25 86 VAL A C 1
ATOM 633 O O . VAL A 1 86 ? 2.100 -4.950 -1.303 1.00 92.25 86 VAL A O 1
ATOM 636 N N . ARG A 1 87 ? 2.438 -5.467 -3.461 1.00 91.25 87 ARG A N 1
ATOM 637 C CA . ARG A 1 87 ? 3.626 -6.299 -3.219 1.00 91.25 87 ARG A CA 1
ATOM 638 C C . ARG A 1 87 ? 4.727 -5.508 -2.522 1.00 91.25 87 ARG A C 1
ATOM 640 O O . ARG A 1 87 ? 5.340 -5.997 -1.567 1.00 91.25 87 ARG A O 1
ATOM 647 N N . ARG A 1 88 ? 4.985 -4.283 -2.984 1.00 91.94 88 ARG A N 1
ATOM 648 C CA . ARG A 1 88 ? 5.994 -3.417 -2.379 1.00 91.94 88 ARG A CA 1
ATOM 649 C C . ARG A 1 88 ? 5.649 -3.058 -0.934 1.00 91.94 88 ARG A C 1
ATOM 651 O O . ARG A 1 88 ? 6.544 -3.057 -0.097 1.00 91.94 88 ARG A O 1
ATOM 658 N N . ALA A 1 89 ? 4.378 -2.816 -0.620 1.00 92.12 89 ALA A N 1
ATOM 659 C CA . ALA A 1 89 ? 3.940 -2.543 0.748 1.00 92.12 89 ALA A CA 1
ATOM 660 C C . ALA A 1 89 ? 4.245 -3.712 1.705 1.00 92.12 89 ALA A C 1
ATOM 662 O O . ALA A 1 89 ? 4.705 -3.478 2.820 1.00 92.12 89 ALA A O 1
ATOM 663 N N . VAL A 1 90 ? 4.074 -4.961 1.253 1.00 90.94 90 VAL A N 1
ATOM 664 C CA . VAL A 1 90 ? 4.432 -6.157 2.038 1.00 90.94 90 VAL A CA 1
ATOM 665 C C . VAL A 1 90 ? 5.947 -6.284 2.187 1.00 90.94 90 VAL A C 1
ATOM 667 O O . VAL A 1 90 ? 6.459 -6.292 3.301 1.00 90.94 90 VAL A O 1
ATOM 670 N N . THR A 1 91 ? 6.675 -6.339 1.069 1.00 90.75 91 THR A N 1
ATOM 671 C CA . THR A 1 91 ? 8.135 -6.566 1.059 1.00 90.75 91 THR A CA 1
ATOM 672 C C . THR A 1 91 ? 8.930 -5.451 1.742 1.00 90.75 91 THR A C 1
ATOM 674 O O . THR A 1 91 ? 10.032 -5.686 2.226 1.00 90.75 91 THR A O 1
ATOM 677 N N . ARG A 1 92 ? 8.382 -4.231 1.822 1.00 89.88 92 ARG A N 1
ATOM 678 C CA . ARG A 1 92 ? 8.957 -3.137 2.615 1.00 89.88 92 ARG A CA 1
ATOM 679 C C . ARG A 1 92 ? 8.987 -3.463 4.113 1.00 89.88 92 ARG A C 1
ATOM 681 O O . ARG A 1 92 ? 9.924 -3.051 4.790 1.00 89.88 92 ARG A O 1
ATOM 688 N N . LEU A 1 93 ? 7.957 -4.138 4.622 1.00 90.12 93 LEU A N 1
ATOM 689 C CA . LEU A 1 93 ? 7.768 -4.414 6.049 1.00 90.12 93 LEU A CA 1
ATOM 690 C C . LEU A 1 93 ? 8.235 -5.816 6.449 1.00 90.12 93 LEU A C 1
ATOM 692 O O . LEU A 1 93 ? 8.675 -6.011 7.576 1.00 90.12 93 LEU A O 1
ATOM 696 N N . GLU A 1 94 ? 8.197 -6.764 5.516 1.00 89.44 94 GLU A N 1
ATOM 697 C CA . GLU A 1 94 ? 8.778 -8.096 5.657 1.00 89.44 94 GLU A CA 1
ATOM 698 C C . GLU A 1 94 ? 9.698 -8.381 4.456 1.00 89.44 94 GLU A C 1
ATOM 700 O O . GLU A 1 94 ? 9.266 -8.974 3.462 1.00 89.44 94 GLU A O 1
ATOM 705 N N . PRO A 1 95 ? 10.976 -7.954 4.509 1.00 88.25 95 PRO A N 1
ATOM 706 C CA . PRO A 1 95 ? 11.924 -8.107 3.402 1.00 88.25 95 PRO A CA 1
ATOM 707 C C . PRO A 1 95 ? 12.201 -9.557 3.006 1.00 88.25 95 PRO A C 1
ATOM 709 O O . PRO A 1 95 ? 12.720 -9.810 1.920 1.00 88.25 95 PRO A O 1
ATOM 712 N N . ARG A 1 96 ? 11.883 -10.517 3.883 1.00 87.38 96 ARG A N 1
ATOM 713 C CA . ARG A 1 96 ? 12.065 -11.949 3.622 1.00 87.38 96 ARG A CA 1
ATOM 714 C C . ARG A 1 96 ? 10.812 -12.610 3.049 1.00 87.38 96 ARG A C 1
ATOM 716 O O . ARG A 1 96 ? 10.859 -13.803 2.748 1.00 87.38 96 ARG A O 1
ATOM 723 N N . ALA A 1 97 ? 9.705 -11.879 2.907 1.00 85.44 97 ALA A N 1
ATOM 724 C CA . ALA A 1 97 ? 8.479 -12.426 2.347 1.00 85.44 97 ALA A CA 1
ATOM 725 C C . ALA A 1 97 ? 8.660 -12.764 0.865 1.00 85.44 97 ALA A C 1
ATOM 727 O O . ALA A 1 97 ? 9.114 -11.944 0.066 1.00 85.44 97 ALA A O 1
ATOM 728 N N . LEU A 1 98 ? 8.210 -13.958 0.485 1.00 81.75 98 LEU A N 1
ATOM 729 C CA . LEU A 1 98 ? 7.963 -14.296 -0.910 1.00 81.75 98 LEU A CA 1
ATOM 730 C C . LEU A 1 98 ? 6.530 -13.898 -1.245 1.00 81.75 98 LEU A C 1
ATOM 732 O O . LEU A 1 98 ? 5.575 -14.509 -0.767 1.00 81.75 98 LEU A O 1
ATOM 736 N N . VAL A 1 99 ? 6.385 -12.858 -2.060 1.00 83.06 99 VAL A N 1
ATOM 737 C CA . VAL A 1 99 ? 5.078 -12.338 -2.457 1.00 83.06 99 VAL A CA 1
ATOM 738 C C . VAL A 1 99 ? 4.820 -12.690 -3.916 1.00 83.06 99 VAL A C 1
ATOM 740 O O . VAL A 1 99 ? 5.463 -12.158 -4.821 1.00 83.06 99 VAL A O 1
ATOM 743 N N . TYR A 1 100 ? 3.857 -13.582 -4.135 1.00 82.62 100 TYR A N 1
ATOM 744 C CA . TYR A 1 100 ? 3.397 -13.968 -5.468 1.00 82.62 100 TYR A CA 1
ATOM 745 C C . TYR A 1 100 ? 2.594 -12.840 -6.143 1.00 82.62 100 TYR A C 1
ATOM 747 O O . TYR A 1 100 ? 2.538 -11.698 -5.678 1.00 82.62 100 TYR A O 1
ATOM 755 N N . GLU A 1 101 ? 2.001 -13.125 -7.298 1.00 83.62 101 GLU A N 1
ATOM 756 C CA . GLU A 1 101 ? 1.079 -12.199 -7.951 1.00 83.62 101 GLU A CA 1
ATOM 757 C C . GLU A 1 101 ? -0.113 -11.874 -7.040 1.00 83.62 101 GLU A C 1
ATOM 759 O O . GLU A 1 101 ? -0.786 -12.764 -6.513 1.00 83.62 101 GLU A O 1
ATOM 764 N N . VAL A 1 102 ? -0.366 -10.578 -6.850 1.00 85.62 102 VAL A N 1
ATOM 765 C CA . VAL A 1 102 ? -1.515 -10.101 -6.081 1.00 85.62 102 VAL A CA 1
ATOM 766 C C . VAL A 1 102 ? -2.756 -10.277 -6.946 1.00 85.62 102 VAL A C 1
ATOM 768 O O . VAL A 1 102 ? -2.894 -9.636 -7.987 1.00 85.62 102 VAL A O 1
ATOM 771 N N . ARG A 1 103 ? -3.667 -11.152 -6.512 1.00 86.00 103 ARG A N 1
ATOM 772 C CA . ARG A 1 103 ? -4.952 -11.366 -7.190 1.00 86.00 103 ARG A CA 1
ATOM 773 C C . ARG A 1 103 ? -5.774 -10.080 -7.217 1.00 86.00 103 ARG A C 1
ATOM 775 O O . ARG A 1 103 ? -5.615 -9.209 -6.362 1.00 86.00 103 ARG A O 1
ATOM 782 N N . HIS A 1 104 ? -6.693 -9.980 -8.176 1.00 85.31 104 HIS A N 1
ATOM 783 C CA . HIS A 1 104 ? -7.600 -8.838 -8.257 1.00 85.31 104 HIS A CA 1
ATOM 784 C C . HIS A 1 104 ? -8.339 -8.625 -6.924 1.00 85.31 104 HIS A C 1
ATOM 786 O O . HIS A 1 104 ? -8.814 -9.585 -6.321 1.00 85.31 104 HIS A O 1
ATOM 792 N N . CYS A 1 105 ? -8.395 -7.372 -6.461 1.00 87.12 105 CYS A N 1
ATOM 793 C CA . CYS A 1 105 ? -8.929 -6.976 -5.149 1.00 87.12 105 CYS A CA 1
ATOM 794 C C . CYS A 1 105 ? -8.204 -7.564 -3.919 1.00 87.12 105 CYS A C 1
ATOM 796 O O . CYS A 1 105 ? -8.704 -7.427 -2.803 1.00 87.12 105 CYS A O 1
ATOM 798 N N . GLY A 1 106 ? -7.029 -8.178 -4.090 1.00 87.06 106 GLY A N 1
ATOM 799 C CA . GLY A 1 106 ? -6.148 -8.528 -2.980 1.00 87.06 106 GLY A CA 1
ATOM 800 C C . GLY A 1 106 ? -5.643 -7.273 -2.266 1.00 87.06 106 GLY A C 1
ATOM 801 O O . GLY A 1 106 ? -5.321 -6.273 -2.910 1.00 87.06 106 GLY A O 1
ATOM 802 N N . TRP A 1 107 ? -5.584 -7.316 -0.937 1.00 88.44 107 TRP A N 1
ATOM 803 C CA . TRP A 1 107 ? -5.230 -6.160 -0.115 1.00 88.44 107 TRP A CA 1
ATOM 804 C C . TRP A 1 107 ? -4.320 -6.535 1.052 1.00 88.44 107 TRP A C 1
ATOM 806 O O . TRP A 1 107 ? -4.316 -7.675 1.512 1.00 88.44 107 TRP A O 1
ATOM 816 N N . VAL A 1 108 ? -3.582 -5.537 1.540 1.00 89.19 108 VAL A N 1
ATOM 817 C CA . VAL A 1 108 ? -2.740 -5.599 2.738 1.00 89.19 108 VAL A CA 1
ATOM 818 C C . VAL A 1 108 ? -3.144 -4.495 3.705 1.00 89.19 108 VAL A C 1
ATOM 820 O O . VAL A 1 108 ? -3.454 -3.383 3.280 1.00 89.19 108 VAL A O 1
ATOM 823 N N . AL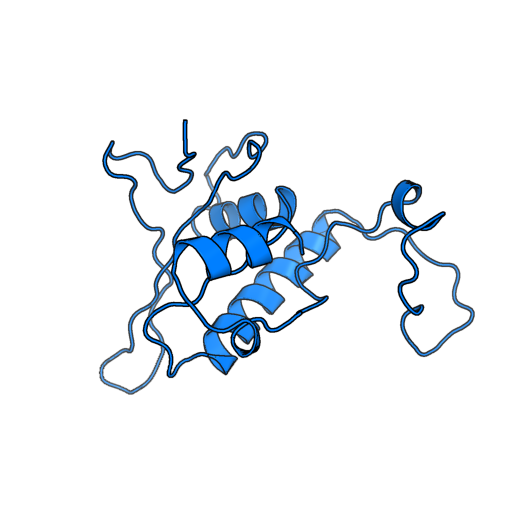A A 1 109 ? -3.123 -4.790 5.004 1.00 89.75 109 ALA A N 1
ATOM 824 C CA . ALA A 1 109 ? -3.185 -3.775 6.047 1.00 89.75 109 ALA A CA 1
ATOM 825 C C . ALA A 1 109 ? -1.815 -3.613 6.701 1.00 89.75 109 ALA A C 1
ATOM 827 O O . ALA A 1 109 ? -1.119 -4.592 6.970 1.00 89.75 109 ALA A O 1
ATOM 828 N N . ALA A 1 110 ? -1.462 -2.370 7.002 1.00 90.69 110 ALA A N 1
ATOM 829 C CA . ALA A 1 110 ? -0.325 -2.026 7.835 1.00 90.69 110 ALA A CA 1
ATOM 830 C C . ALA A 1 110 ? -0.737 -0.909 8.794 1.00 90.69 110 ALA A C 1
ATOM 832 O O . ALA A 1 110 ? -1.599 -0.090 8.473 1.00 90.69 110 ALA A O 1
ATOM 833 N N . ARG A 1 111 ? -0.122 -0.876 9.972 1.00 90.44 111 ARG A N 1
ATOM 834 C CA . ARG A 1 111 ? -0.350 0.153 10.988 1.00 90.44 111 ARG A CA 1
ATOM 835 C C . ARG A 1 111 ? 0.968 0.596 11.601 1.00 90.44 111 ARG A C 1
ATOM 837 O O . ARG A 1 111 ? 1.904 -0.188 11.675 1.00 90.44 111 ARG A O 1
ATOM 844 N N . ARG A 1 112 ? 1.012 1.823 12.094 1.00 90.62 112 ARG A N 1
ATOM 845 C CA . ARG A 1 112 ? 2.063 2.332 12.979 1.00 90.62 112 ARG A CA 1
ATOM 846 C C . ARG A 1 112 ? 1.386 3.095 14.107 1.00 90.62 112 ARG A C 1
ATOM 848 O O . ARG A 1 112 ? 0.319 3.675 13.901 1.00 90.62 112 ARG A O 1
ATOM 855 N N . GLU A 1 113 ? 1.975 3.071 15.289 1.00 89.00 113 GLU A N 1
ATOM 856 C CA . GLU A 1 113 ? 1.410 3.724 16.470 1.00 89.00 113 GLU A CA 1
ATOM 857 C C . GLU A 1 113 ? 2.178 5.001 16.794 1.00 89.00 113 GLU A C 1
ATOM 859 O O . GLU A 1 113 ? 3.361 5.128 16.477 1.00 89.00 113 GLU A O 1
ATOM 864 N N . ARG A 1 114 ? 1.495 5.969 17.408 1.00 87.06 114 ARG A N 1
ATOM 865 C CA . ARG A 1 114 ? 2.151 7.170 17.922 1.00 87.06 114 ARG A CA 1
ATOM 866 C C . ARG A 1 114 ? 2.864 6.829 19.222 1.00 87.06 114 ARG A C 1
ATOM 868 O O . ARG A 1 114 ? 2.240 6.354 20.168 1.00 87.06 114 ARG A O 1
ATOM 875 N N . GLU A 1 115 ? 4.157 7.101 19.269 1.00 88.62 115 GLU A N 1
ATOM 876 C CA . GLU A 1 115 ? 4.971 6.912 20.461 1.00 88.62 115 GLU A CA 1
ATOM 877 C C . GLU A 1 115 ? 4.673 8.003 21.504 1.00 88.62 115 GLU A C 1
ATOM 879 O O . GLU A 1 115 ? 4.264 9.114 21.143 1.00 88.62 115 GLU A O 1
ATOM 884 N N . PRO A 1 116 ? 4.914 7.742 22.804 1.00 85.69 116 PRO A N 1
ATOM 885 C CA . PRO A 1 116 ? 4.621 8.697 23.877 1.00 85.69 116 PRO A CA 1
ATOM 886 C C . PRO A 1 116 ? 5.290 10.071 23.717 1.00 85.69 116 PRO A C 1
ATOM 888 O O . PRO A 1 116 ? 4.769 11.070 24.203 1.00 85.69 116 PRO A O 1
ATOM 891 N N . HIS A 1 117 ? 6.423 10.144 23.015 1.00 88.25 117 HIS A N 1
ATOM 892 C CA . HIS A 1 117 ? 7.148 11.388 22.730 1.00 88.25 117 HIS A CA 1
ATOM 893 C C . HIS A 1 117 ? 6.720 12.066 21.413 1.00 88.25 117 HIS A C 1
ATOM 895 O O . HIS A 1 117 ? 7.405 12.962 20.926 1.00 88.25 117 HIS A O 1
ATOM 901 N N . GLY A 1 118 ? 5.605 11.639 20.811 1.00 81.69 118 GLY A N 1
ATOM 902 C CA . GLY A 1 118 ? 5.009 12.262 19.625 1.00 81.69 118 GLY A CA 1
ATOM 903 C C . GLY A 1 118 ? 5.567 11.792 18.278 1.00 81.69 118 GLY A C 1
ATOM 904 O O . GLY A 1 118 ? 5.084 12.256 17.245 1.00 81.69 118 GLY A O 1
ATOM 905 N N . GLY A 1 119 ? 6.542 10.877 18.279 1.00 87.38 119 GLY A N 1
ATOM 906 C CA . GLY A 1 119 ? 7.037 10.210 17.073 1.00 87.38 119 GLY A CA 1
ATOM 907 C C . GLY A 1 119 ? 6.070 9.143 16.557 1.00 87.38 119 GLY A C 1
ATOM 908 O O . GLY A 1 119 ? 5.111 8.773 17.236 1.00 87.38 119 GLY A O 1
ATOM 909 N N . TRP A 1 120 ? 6.320 8.644 15.350 1.00 87.81 120 TRP A N 1
ATOM 910 C CA . TRP A 1 120 ? 5.677 7.432 14.850 1.00 87.81 120 TRP A CA 1
ATOM 911 C C . TRP A 1 120 ? 6.597 6.239 15.089 1.00 87.81 120 TRP A C 1
ATOM 913 O O . TRP A 1 120 ? 7.758 6.275 14.687 1.00 87.81 120 TRP A O 1
ATOM 923 N N . GLY A 1 121 ? 6.062 5.190 15.707 1.00 88.31 121 GLY A N 1
ATOM 924 C CA . GLY A 1 121 ? 6.761 3.926 15.878 1.00 88.31 121 GLY A CA 1
ATOM 925 C C . GLY A 1 121 ? 6.876 3.142 14.572 1.00 88.31 121 GLY A C 1
ATOM 926 O O . GLY A 1 121 ? 6.442 3.574 13.500 1.00 88.31 121 GLY A O 1
ATOM 927 N N . LEU A 1 122 ? 7.449 1.944 14.669 1.00 89.94 122 LEU A N 1
ATOM 928 C CA . LEU A 1 122 ? 7.639 1.067 13.517 1.00 89.94 122 LEU A CA 1
ATOM 929 C C . LEU A 1 122 ? 6.305 0.616 12.910 1.00 89.94 122 LEU A C 1
ATOM 931 O O . LEU A 1 122 ? 5.328 0.337 13.609 1.00 89.94 122 LEU A O 1
ATOM 935 N N . TRP A 1 123 ? 6.306 0.486 11.587 1.00 91.12 123 TRP A N 1
ATOM 936 C CA . TRP A 1 123 ? 5.216 -0.136 10.853 1.00 91.12 123 TRP A CA 1
ATOM 937 C C . TRP A 1 123 ? 5.099 -1.626 11.189 1.00 91.12 123 TRP A C 1
ATOM 939 O O . TRP A 1 123 ? 6.089 -2.349 11.273 1.00 91.12 123 TRP A O 1
ATOM 949 N N . GLN A 1 124 ? 3.863 -2.084 11.321 1.00 88.94 124 GLN A N 1
ATOM 950 C CA . GLN A 1 124 ? 3.479 -3.463 11.575 1.00 88.94 124 GLN A CA 1
ATOM 951 C C . GLN A 1 124 ? 2.486 -3.900 10.504 1.00 88.94 124 GLN A C 1
ATOM 953 O O . GLN A 1 124 ? 1.500 -3.205 10.246 1.00 88.94 124 GLN A O 1
ATOM 958 N N . LEU A 1 125 ? 2.722 -5.063 9.902 1.00 88.44 125 LEU A N 1
ATOM 959 C CA . LEU A 1 125 ? 1.745 -5.692 9.021 1.00 88.44 125 LEU A CA 1
ATOM 960 C C . LEU A 1 125 ? 0.569 -6.227 9.845 1.00 88.44 125 LEU A C 1
ATOM 962 O O . LEU A 1 125 ? 0.749 -6.824 10.905 1.00 88.44 125 LEU A O 1
ATOM 966 N N . GLY A 1 126 ? -0.642 -6.008 9.343 1.00 80.62 126 GLY A N 1
ATOM 967 C CA . GLY A 1 126 ? -1.845 -6.626 9.879 1.00 80.62 126 GLY A CA 1
ATOM 968 C C . GLY A 1 126 ? -1.855 -8.128 9.598 1.00 80.62 126 GLY A C 1
ATOM 969 O O . GLY A 1 126 ? -1.387 -8.584 8.552 1.00 80.62 126 GLY A O 1
ATOM 970 N N . GLN A 1 127 ? -2.411 -8.895 10.531 1.00 71.94 127 GLN A N 1
ATOM 971 C CA . GLN A 1 127 ? -2.647 -10.325 10.355 1.00 71.94 127 GLN A CA 1
ATOM 972 C C . GLN A 1 127 ? -4.059 -10.547 9.815 1.00 71.94 127 GLN A C 1
ATOM 974 O O . GLN A 1 127 ? -5.013 -9.911 10.269 1.00 71.94 127 GLN A O 1
ATOM 979 N N . ALA A 1 128 ? -4.187 -11.439 8.837 1.00 62.69 128 ALA A N 1
ATOM 980 C CA . ALA A 1 128 ? -5.487 -11.904 8.387 1.00 62.69 128 ALA A CA 1
ATOM 981 C C . ALA A 1 128 ? -6.138 -12.799 9.468 1.00 62.69 128 ALA A C 1
ATOM 983 O O . ALA A 1 128 ? -5.428 -13.346 10.318 1.00 62.69 128 ALA A O 1
ATOM 984 N N . PRO A 1 129 ? -7.476 -12.974 9.463 1.00 57.62 129 PRO A N 1
ATOM 985 C CA . PRO A 1 129 ? -8.174 -13.806 10.451 1.00 57.62 129 PRO A CA 1
ATOM 986 C C . PRO A 1 129 ? -7.719 -15.273 10.490 1.00 57.62 129 PRO A C 1
ATOM 988 O O . PRO A 1 129 ? -7.886 -15.939 11.506 1.00 57.62 129 PRO A O 1
ATOM 991 N N . ASP A 1 130 ? -7.146 -15.775 9.396 1.00 60.38 130 ASP A N 1
ATOM 992 C CA . ASP A 1 130 ? -6.576 -17.120 9.266 1.00 60.38 130 ASP A CA 1
ATOM 993 C C . ASP A 1 130 ? -5.111 -17.211 9.742 1.00 60.38 130 ASP A C 1
ATOM 995 O O . ASP A 1 130 ? -4.477 -18.259 9.619 1.00 60.38 130 ASP A O 1
ATOM 999 N N . GLY A 1 131 ? -4.562 -16.124 10.292 1.00 55.97 131 GLY A N 1
ATOM 1000 C CA . GLY A 1 131 ? -3.176 -16.039 10.739 1.00 55.97 131 GLY A CA 1
ATOM 1001 C C . GLY A 1 131 ? -2.164 -15.851 9.607 1.00 55.97 131 GLY A C 1
ATOM 1002 O O . GLY A 1 131 ? -0.967 -15.762 9.889 1.00 55.97 131 GLY A O 1
ATOM 1003 N N . ALA A 1 132 ? -2.597 -15.753 8.342 1.00 56.69 132 ALA A N 1
ATOM 1004 C CA . ALA A 1 132 ? -1.701 -15.416 7.248 1.00 56.69 132 ALA A CA 1
ATOM 1005 C C . ALA A 1 132 ? -1.218 -13.966 7.392 1.00 56.69 132 ALA A C 1
ATOM 1007 O O . ALA A 1 132 ? -1.992 -13.036 7.654 1.00 56.69 132 ALA A O 1
ATOM 1008 N N . CYS A 1 133 ? 0.080 -13.745 7.182 1.00 54.56 133 CYS A N 1
ATOM 1009 C CA . CYS A 1 133 ? 0.577 -12.392 6.999 1.00 54.56 133 CYS A CA 1
ATOM 1010 C C . CYS A 1 133 ? 0.022 -11.839 5.679 1.00 54.56 133 CYS A C 1
ATOM 1012 O O . CYS A 1 133 ? 0.460 -12.196 4.586 1.00 54.56 133 CYS A O 1
ATOM 1014 N N . CYS A 1 134 ? -0.910 -10.902 5.836 1.00 57.03 134 CYS A N 1
ATOM 1015 C CA . CYS A 1 134 ? -0.965 -9.632 5.124 1.00 57.03 134 CYS A CA 1
ATOM 1016 C C . CYS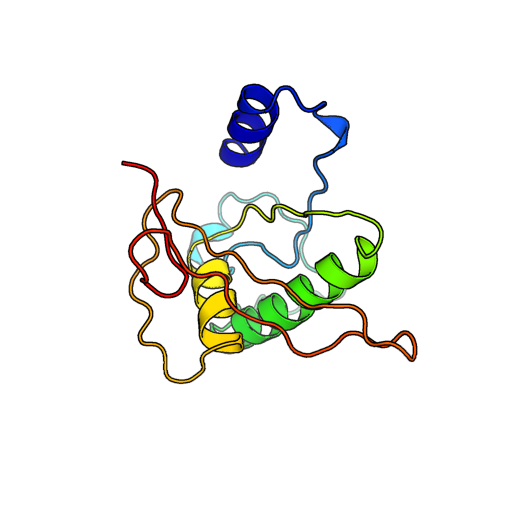 A 1 134 ? -1.382 -9.583 3.642 1.00 57.03 134 CYS A C 1
ATOM 1018 O O . CYS A 1 134 ? -1.384 -8.488 3.093 1.00 57.03 134 CYS A O 1
ATOM 1020 N N . ILE A 1 135 ? -1.839 -10.670 3.008 1.00 53.34 135 ILE A N 1
ATOM 1021 C CA . ILE A 1 135 ? -2.657 -10.549 1.784 1.00 53.34 135 ILE A CA 1
ATOM 1022 C C . ILE A 1 135 ? -3.947 -11.344 1.940 1.00 53.34 135 ILE A C 1
ATOM 1024 O O . ILE A 1 135 ? -3.941 -12.570 1.912 1.00 53.34 135 ILE A O 1
ATOM 1028 N N . SER A 1 136 ? -5.059 -10.629 2.081 1.00 52.62 136 SER A N 1
ATOM 1029 C CA . SER A 1 136 ? -6.402 -11.206 2.069 1.00 52.62 136 SER A CA 1
ATOM 1030 C C . SER A 1 136 ? -7.091 -10.884 0.745 1.00 52.62 136 SER A C 1
ATOM 1032 O O . SER A 1 136 ? -6.856 -9.837 0.140 1.00 52.62 136 SER A O 1
ATOM 1034 N N . TRP A 1 137 ? -7.954 -11.783 0.282 1.00 43.75 137 TRP A N 1
ATOM 1035 C CA . TRP A 1 137 ? -8.818 -11.571 -0.878 1.00 43.75 137 TRP A CA 1
ATOM 1036 C C . TRP A 1 137 ? -10.262 -11.869 -0.477 1.00 43.75 137 TRP A C 1
ATOM 1038 O O . TRP A 1 137 ? -10.519 -12.785 0.303 1.00 43.75 137 TRP A O 1
ATOM 1048 N N . ALA A 1 138 ? -11.207 -11.083 -0.990 1.00 38.41 138 ALA A N 1
ATOM 1049 C CA . ALA A 1 138 ? -12.615 -11.454 -0.926 1.00 38.41 138 ALA A CA 1
ATOM 1050 C C . ALA A 1 138 ? -12.862 -12.543 -1.982 1.00 38.41 138 ALA A C 1
ATOM 1052 O O . ALA A 1 138 ? -12.473 -12.359 -3.139 1.00 38.41 138 ALA A O 1
ATOM 1053 N N . VAL A 1 139 ? -13.429 -13.680 -1.567 1.00 36.09 139 VAL A N 1
ATOM 1054 C CA . VAL A 1 139 ? -13.906 -14.743 -2.470 1.00 36.09 139 VAL A CA 1
ATOM 1055 C C . VAL A 1 139 ? -15.354 -14.468 -2.844 1.00 36.09 139 VAL A C 1
ATOM 1057 O O . VAL A 1 139 ? -16.110 -14.072 -1.928 1.00 36.09 139 VAL A O 1
#

Organism: NCBI:txid381761

pLDDT: mean 79.22, std 16.78, range [36.09, 94.38]